Protein AF-B8AKU9-F1 (afdb_monomer)

Structure (mmCIF, N/CA/C/O backbone):
data_AF-B8AKU9-F1
#
_entry.id   AF-B8AKU9-F1
#
loop_
_atom_site.group_PDB
_atom_site.id
_atom_site.type_symbol
_atom_site.label_atom_id
_atom_site.label_alt_id
_atom_site.label_comp_id
_atom_site.label_asym_id
_atom_site.label_entity_id
_atom_site.label_seq_id
_atom_site.pdbx_PDB_ins_code
_atom_site.Cartn_x
_atom_site.Cartn_y
_atom_site.Cartn_z
_atom_site.occupancy
_atom_site.B_iso_or_equiv
_atom_site.auth_seq_id
_atom_site.auth_comp_id
_atom_site.auth_asym_id
_atom_site.auth_atom_id
_atom_site.pdbx_PDB_model_num
ATOM 1 N N . MET A 1 1 ? 8.208 -2.307 2.250 1.00 46.88 1 MET A N 1
ATOM 2 C CA . MET A 1 1 ? 7.767 -3.592 1.660 1.00 46.88 1 MET A CA 1
ATOM 3 C C . MET A 1 1 ? 7.543 -3.411 0.161 1.00 46.88 1 MET A C 1
ATOM 5 O O . MET A 1 1 ? 6.436 -3.106 -0.248 1.00 46.88 1 MET A O 1
ATOM 9 N N .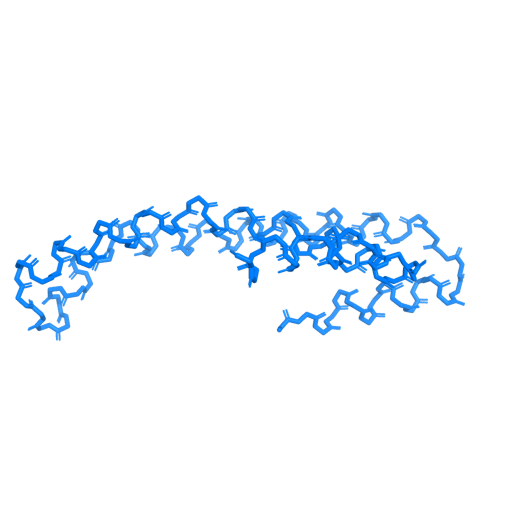 GLY A 1 2 ? 8.603 -3.513 -0.649 1.00 53.97 2 GLY A N 1
ATOM 10 C CA . GLY A 1 2 ? 8.570 -3.234 -2.097 1.00 53.97 2 GLY A CA 1
ATOM 11 C C . GLY A 1 2 ? 9.527 -4.069 -2.930 1.00 53.97 2 GLY A C 1
ATOM 12 O O . GLY A 1 2 ? 9.878 -3.671 -4.033 1.00 53.97 2 GLY A O 1
ATOM 13 N N . SER A 1 3 ? 9.968 -5.199 -2.391 1.00 61.84 3 SER A N 1
ATOM 14 C CA . SER A 1 3 ? 11.188 -5.864 -2.832 1.00 61.84 3 SER A CA 1
ATOM 15 C C . SER A 1 3 ? 11.038 -6.516 -4.209 1.00 61.84 3 SER A C 1
ATOM 17 O O . SER A 1 3 ? 11.921 -6.391 -5.042 1.00 61.84 3 SER A O 1
ATOM 19 N N . ALA A 1 4 ? 9.896 -7.151 -4.498 1.00 69.56 4 ALA A N 1
ATOM 20 C CA . ALA A 1 4 ? 9.724 -7.886 -5.754 1.00 69.56 4 ALA A CA 1
ATOM 21 C C . ALA A 1 4 ? 9.561 -6.969 -6.978 1.00 69.56 4 ALA A C 1
ATOM 23 O O . ALA A 1 4 ? 10.199 -7.191 -8.001 1.00 69.56 4 ALA A O 1
ATOM 24 N N . VAL A 1 5 ? 8.730 -5.925 -6.880 1.00 64.50 5 VAL A N 1
ATOM 25 C CA . VAL A 1 5 ? 8.471 -4.999 -8.000 1.00 64.50 5 VAL A CA 1
ATOM 26 C C . VAL A 1 5 ? 9.718 -4.180 -8.317 1.00 64.50 5 VAL A C 1
ATOM 28 O O . VAL A 1 5 ? 10.055 -4.004 -9.480 1.00 64.50 5 VAL A O 1
ATOM 31 N N . GLU A 1 6 ? 10.436 -3.727 -7.292 1.00 68.56 6 GLU A N 1
ATOM 32 C CA . GLU A 1 6 ? 11.699 -3.007 -7.448 1.00 68.56 6 GLU A CA 1
ATOM 33 C C . GLU A 1 6 ? 12.775 -3.872 -8.113 1.00 68.56 6 GLU A C 1
ATOM 35 O O . GLU A 1 6 ? 13.394 -3.433 -9.081 1.00 68.56 6 GLU A O 1
ATOM 40 N N . THR A 1 7 ? 12.940 -5.126 -7.674 1.00 78.25 7 THR A N 1
ATOM 41 C CA . THR A 1 7 ? 13.872 -6.061 -8.316 1.00 78.25 7 THR A CA 1
ATOM 42 C C . THR A 1 7 ? 13.474 -6.357 -9.760 1.00 78.25 7 THR A C 1
ATOM 44 O O . THR A 1 7 ? 14.324 -6.283 -10.643 1.00 78.25 7 THR A O 1
ATOM 47 N N . LEU A 1 8 ? 12.198 -6.649 -10.035 1.00 71.38 8 LEU A N 1
ATOM 48 C CA . LEU A 1 8 ? 11.729 -6.970 -11.388 1.00 71.38 8 LEU A CA 1
ATOM 49 C C . LEU A 1 8 ? 11.836 -5.774 -12.342 1.00 71.38 8 LEU A C 1
ATOM 51 O O . LEU A 1 8 ? 12.266 -5.949 -13.482 1.00 71.38 8 LEU A O 1
ATOM 55 N N . CYS A 1 9 ? 11.495 -4.563 -11.889 1.00 69.50 9 CYS A N 1
ATOM 56 C CA . CYS A 1 9 ? 11.640 -3.348 -12.689 1.00 69.50 9 CYS A CA 1
ATOM 57 C C . CYS A 1 9 ? 13.117 -3.006 -12.932 1.00 69.50 9 CYS A C 1
ATOM 59 O O . CYS A 1 9 ? 13.475 -2.694 -14.065 1.00 69.50 9 CYS A O 1
ATOM 61 N N . GLY A 1 10 ? 13.985 -3.129 -11.920 1.00 69.94 10 GLY A N 1
ATOM 62 C CA . GLY A 1 10 ? 15.428 -2.916 -12.067 1.00 69.94 10 GLY A CA 1
ATOM 63 C C . GLY A 1 10 ? 16.085 -3.929 -13.009 1.00 69.94 10 GLY A C 1
ATOM 64 O O . GLY A 1 10 ? 16.874 -3.552 -13.874 1.00 69.94 10 GLY A O 1
ATOM 65 N N . GLN A 1 11 ? 15.702 -5.206 -12.916 1.00 77.56 11 GLN A N 1
ATOM 66 C CA . GLN A 1 11 ? 16.174 -6.242 -13.836 1.00 77.56 11 GLN A CA 1
ATOM 67 C C . GLN A 1 11 ? 15.676 -6.013 -15.265 1.00 77.56 11 GLN A C 1
ATOM 69 O O . GLN A 1 11 ? 16.472 -6.104 -16.195 1.00 77.56 11 GLN A O 1
ATOM 74 N N . ALA A 1 12 ? 14.393 -5.685 -15.456 1.00 70.62 12 ALA A N 1
ATOM 75 C CA . ALA A 1 12 ? 13.828 -5.407 -16.777 1.00 70.62 12 ALA A CA 1
ATOM 76 C C . ALA A 1 12 ? 14.461 -4.172 -17.435 1.00 70.62 12 ALA A C 1
ATOM 78 O O . ALA A 1 12 ? 14.730 -4.192 -18.637 1.00 70.62 12 ALA A O 1
ATOM 79 N N . TY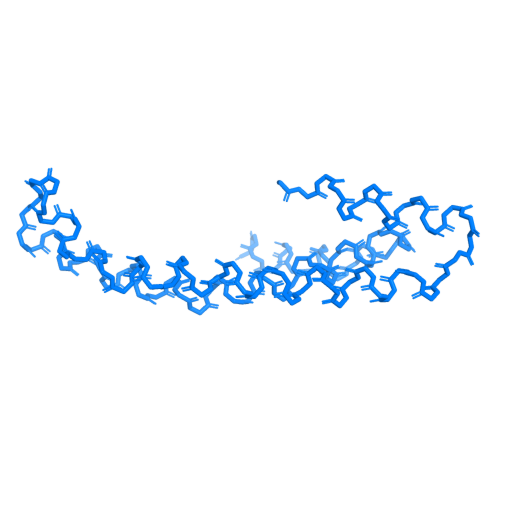R A 1 13 ? 14.742 -3.130 -16.649 1.00 73.06 13 TYR A N 1
ATOM 80 C CA . TYR A 1 13 ? 15.393 -1.913 -17.126 1.00 73.06 13 TYR A CA 1
ATOM 81 C C . TYR A 1 13 ? 16.852 -2.178 -17.517 1.00 73.06 13 TYR A C 1
ATOM 83 O O . TYR A 1 13 ? 17.284 -1.765 -18.592 1.00 73.06 13 TYR A O 1
ATOM 91 N N . GLY A 1 14 ? 17.584 -2.951 -16.705 1.00 74.19 14 GLY A N 1
ATOM 92 C CA . GLY A 1 14 ? 18.973 -3.333 -16.975 1.00 74.19 14 GLY A CA 1
ATOM 93 C C . GLY A 1 14 ? 19.172 -4.164 -18.249 1.00 74.19 14 GLY A C 1
ATOM 94 O O . GLY A 1 14 ? 20.255 -4.133 -18.823 1.00 74.19 14 GLY A O 1
ATOM 95 N N . VAL A 1 15 ? 18.135 -4.865 -18.727 1.00 83.88 15 VAL A N 1
ATOM 96 C CA . VAL A 1 15 ? 18.150 -5.605 -20.008 1.00 83.88 15 VAL A CA 1
ATOM 97 C C . VAL A 1 15 ? 17.374 -4.898 -21.132 1.00 83.88 15 VAL A C 1
ATOM 99 O O . VAL A 1 15 ? 17.016 -5.535 -22.121 1.00 83.88 15 VAL A O 1
ATOM 102 N N . HIS A 1 16 ? 17.084 -3.600 -20.978 1.00 73.75 16 HIS A N 1
ATOM 103 C CA . HIS A 1 16 ? 16.361 -2.752 -21.941 1.00 73.75 16 HIS A CA 1
ATOM 104 C C . HIS A 1 16 ? 14.967 -3.264 -22.357 1.00 73.75 16 HIS A C 1
ATOM 106 O O . HIS A 1 16 ? 14.466 -2.944 -23.434 1.00 73.75 16 HIS A O 1
ATOM 112 N N . LYS A 1 17 ? 14.293 -4.039 -21.498 1.00 74.25 17 LYS A N 1
ATOM 113 C CA . LYS A 1 17 ? 12.926 -4.535 -21.733 1.00 74.25 17 LYS A CA 1
ATOM 114 C C . LYS A 1 17 ? 11.884 -3.567 -21.172 1.00 74.25 17 LYS A C 1
ATOM 116 O O . LYS A 1 17 ? 11.169 -3.891 -20.224 1.00 74.25 17 LYS A O 1
ATOM 121 N N . TYR A 1 18 ? 11.784 -2.386 -21.774 1.00 74.94 18 TYR A N 1
ATOM 122 C CA . TYR A 1 18 ? 10.895 -1.315 -21.307 1.00 74.94 18 TYR A CA 1
ATOM 123 C C . TYR A 1 18 ? 9.404 -1.687 -21.346 1.00 74.94 18 TYR A C 1
ATOM 125 O O . TYR A 1 18 ? 8.672 -1.343 -20.418 1.00 74.94 18 TYR A O 1
ATOM 133 N N . ASP A 1 19 ? 8.970 -2.489 -22.323 1.00 76.19 19 ASP A N 1
ATOM 134 C CA . ASP A 1 19 ? 7.586 -2.991 -22.386 1.00 76.19 19 ASP A CA 1
ATOM 135 C C . ASP A 1 19 ? 7.204 -3.809 -21.143 1.00 76.19 19 ASP A C 1
ATOM 137 O O . ASP A 1 19 ? 6.086 -3.721 -20.631 1.00 76.19 19 ASP A O 1
ATOM 141 N N . MET A 1 20 ? 8.157 -4.567 -20.592 1.00 76.38 20 MET A N 1
ATOM 142 C CA . MET A 1 20 ? 7.918 -5.382 -19.401 1.00 76.38 20 MET A CA 1
ATOM 143 C C . MET A 1 20 ? 7.782 -4.532 -18.135 1.00 76.38 20 MET A C 1
ATOM 145 O O . MET A 1 20 ? 7.039 -4.930 -17.239 1.00 76.38 20 MET A O 1
ATOM 149 N N . LEU A 1 21 ? 8.421 -3.354 -18.056 1.00 77.62 21 LEU A N 1
ATOM 150 C CA . LEU A 1 21 ? 8.228 -2.444 -16.919 1.00 77.62 21 LEU A CA 1
ATOM 151 C C . LEU A 1 21 ? 6.769 -1.982 -16.816 1.00 77.62 21 LEU A C 1
ATOM 153 O O . LEU A 1 21 ? 6.206 -1.982 -15.721 1.00 77.62 21 LEU A O 1
ATOM 157 N N . GLY A 1 22 ? 6.147 -1.619 -17.943 1.00 79.56 22 GLY A N 1
ATOM 158 C CA . GLY A 1 22 ? 4.744 -1.199 -17.971 1.00 79.56 22 GLY A CA 1
ATOM 159 C C . GLY A 1 22 ? 3.797 -2.326 -17.555 1.00 79.56 22 GLY A C 1
ATOM 160 O O . GLY A 1 22 ? 2.905 -2.126 -16.728 1.00 79.56 22 GLY A O 1
ATOM 161 N N . VAL A 1 23 ? 4.041 -3.541 -18.055 1.00 85.25 23 VAL A N 1
A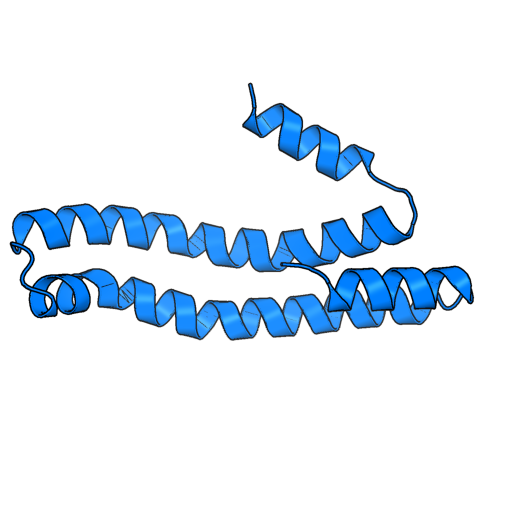TOM 162 C CA . VAL A 1 23 ? 3.264 -4.736 -17.691 1.00 85.25 23 VAL A CA 1
ATOM 163 C C . VAL A 1 23 ? 3.407 -5.065 -16.202 1.00 85.25 23 VAL A C 1
ATOM 165 O O . V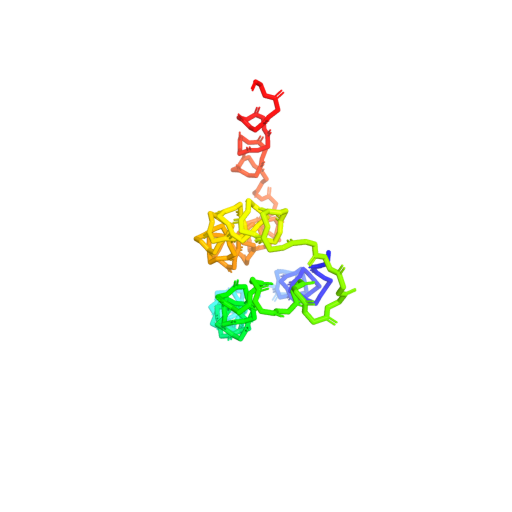AL A 1 23 ? 2.411 -5.387 -15.550 1.00 85.25 23 VAL A O 1
ATOM 168 N N . TYR A 1 24 ? 4.610 -4.958 -15.630 1.00 81.69 24 TYR A N 1
ATOM 169 C CA . TYR A 1 24 ? 4.817 -5.170 -14.196 1.00 81.69 24 TYR A CA 1
ATOM 170 C C . TYR A 1 24 ? 4.127 -4.109 -13.344 1.00 81.69 24 TYR A C 1
ATOM 172 O O . TYR A 1 24 ? 3.515 -4.464 -12.335 1.00 81.69 24 TYR A O 1
ATOM 180 N N . MET A 1 25 ? 4.155 -2.841 -13.762 1.00 83.81 25 MET A N 1
ATOM 181 C CA . MET A 1 25 ? 3.427 -1.771 -13.082 1.00 83.81 25 MET A CA 1
ATOM 182 C C . MET A 1 25 ? 1.927 -2.077 -13.049 1.00 83.81 25 MET A C 1
ATOM 184 O O . MET A 1 25 ? 1.348 -2.135 -11.969 1.00 83.81 25 MET A O 1
ATOM 188 N N . GLN A 1 26 ? 1.316 -2.350 -14.205 1.00 86.50 26 GLN A N 1
ATOM 189 C CA . GLN A 1 26 ? -0.120 -2.624 -14.304 1.00 86.50 26 GLN A CA 1
ATOM 190 C C . GLN A 1 26 ? -0.533 -3.852 -13.486 1.00 86.50 26 GLN A C 1
ATOM 192 O O . GLN A 1 26 ? -1.490 -3.786 -12.715 1.00 86.50 26 GLN A O 1
ATOM 197 N N . ARG A 1 27 ? 0.205 -4.966 -13.601 1.00 88.44 27 ARG A N 1
ATOM 198 C CA . ARG A 1 27 ? -0.075 -6.189 -12.829 1.00 88.44 27 ARG A CA 1
ATOM 199 C C . ARG A 1 27 ? 0.045 -5.952 -11.329 1.00 88.44 27 ARG A C 1
ATOM 201 O O . ARG A 1 27 ? -0.806 -6.415 -10.576 1.00 88.44 27 ARG A O 1
ATOM 208 N N . SER A 1 28 ? 1.074 -5.221 -10.906 1.00 85.38 28 SER A N 1
ATOM 209 C CA . SER A 1 28 ? 1.272 -4.860 -9.504 1.00 85.38 28 SER A CA 1
ATOM 210 C C . SER A 1 28 ? 0.138 -3.972 -8.993 1.00 85.38 28 SER A C 1
ATOM 212 O O . SER A 1 28 ? -0.416 -4.258 -7.937 1.00 85.38 28 SER A O 1
ATOM 214 N N . THR A 1 29 ? -0.286 -2.964 -9.763 1.00 89.12 29 THR A N 1
ATOM 215 C CA . THR A 1 29 ? -1.434 -2.113 -9.418 1.00 89.12 29 THR A CA 1
ATOM 216 C C . THR A 1 29 ? -2.710 -2.931 -9.262 1.00 89.12 29 THR A C 1
ATOM 218 O O . THR A 1 29 ? -3.385 -2.796 -8.248 1.00 89.12 29 THR A O 1
ATOM 221 N N . VAL A 1 30 ? -3.033 -3.817 -10.209 1.00 91.94 30 VAL A N 1
ATOM 222 C CA . VAL A 1 30 ? -4.227 -4.673 -10.111 1.00 91.94 30 VAL A CA 1
ATOM 223 C C . VAL A 1 30 ? -4.157 -5.572 -8.878 1.00 91.94 30 VAL A C 1
ATOM 225 O O . VAL A 1 30 ? -5.137 -5.670 -8.143 1.00 91.94 30 VAL A O 1
ATOM 228 N N . LEU A 1 31 ? -3.000 -6.184 -8.614 1.00 90.94 31 LEU A N 1
ATOM 229 C CA . LEU A 1 31 ? -2.807 -7.045 -7.451 1.00 90.94 31 LEU A CA 1
ATOM 230 C C . LEU A 1 31 ? -2.971 -6.266 -6.140 1.00 90.94 31 LEU A C 1
ATOM 232 O O . LEU A 1 31 ? -3.712 -6.703 -5.266 1.00 90.94 31 LEU A O 1
ATOM 236 N N . LEU A 1 32 ? -2.335 -5.098 -6.021 1.00 89.00 32 LEU A N 1
ATOM 237 C CA . LEU A 1 32 ? -2.420 -4.236 -4.842 1.00 89.00 32 LEU A CA 1
ATOM 238 C C . LEU A 1 32 ? -3.849 -3.743 -4.605 1.00 89.00 32 LEU A C 1
ATOM 240 O O . LEU A 1 32 ? -4.337 -3.818 -3.479 1.00 89.00 32 LEU A O 1
ATOM 244 N N . MET A 1 33 ? -4.548 -3.312 -5.658 1.00 90.94 33 MET A N 1
ATOM 245 C CA . MET A 1 33 ? -5.953 -2.900 -5.577 1.00 90.94 33 MET A CA 1
ATOM 246 C C . MET A 1 33 ? -6.844 -4.069 -5.145 1.00 90.94 33 MET A C 1
ATOM 248 O O . MET A 1 33 ? -7.666 -3.907 -4.245 1.00 90.94 33 MET A O 1
ATOM 252 N N . ALA A 1 34 ? -6.633 -5.261 -5.710 1.00 92.75 34 ALA A N 1
ATOM 253 C CA . ALA A 1 34 ? -7.360 -6.468 -5.329 1.00 92.75 34 ALA A CA 1
ATOM 254 C C . ALA A 1 34 ? -7.100 -6.864 -3.868 1.00 92.75 34 ALA A C 1
ATOM 256 O O . ALA A 1 34 ? -8.043 -7.221 -3.173 1.00 92.75 34 ALA A O 1
ATOM 257 N N . THR A 1 35 ? -5.863 -6.746 -3.371 1.00 90.81 35 THR A N 1
ATOM 258 C CA . THR A 1 35 ? -5.540 -6.969 -1.947 1.00 90.81 35 THR A CA 1
ATOM 259 C C . THR A 1 35 ? -6.036 -5.850 -1.028 1.00 90.81 35 THR A C 1
ATOM 261 O O . THR A 1 35 ? -6.273 -6.089 0.154 1.00 90.81 35 THR A O 1
ATOM 264 N N . GLY A 1 36 ? -6.249 -4.643 -1.557 1.00 91.19 36 GLY A N 1
ATOM 265 C CA . GLY A 1 36 ? -6.845 -3.528 -0.826 1.00 91.19 36 GLY A CA 1
ATOM 266 C C . GLY A 1 36 ? -8.320 -3.759 -0.495 1.00 91.19 36 GLY A C 1
ATOM 267 O O . GLY A 1 36 ? -8.775 -3.331 0.560 1.00 91.19 36 GLY A O 1
ATOM 268 N N . VAL A 1 37 ? -9.054 -4.498 -1.336 1.00 92.62 37 VAL A N 1
ATOM 269 C CA . VAL A 1 37 ? -10.471 -4.838 -1.111 1.00 92.62 37 VAL A CA 1
ATOM 270 C C . VAL A 1 37 ? -10.705 -5.633 0.184 1.00 92.62 37 VAL A C 1
ATOM 272 O O . VAL A 1 37 ? -11.474 -5.154 1.016 1.00 92.62 37 VAL A O 1
ATOM 275 N N . PRO A 1 38 ? -10.071 -6.799 0.436 1.00 93.56 38 PRO A N 1
ATOM 276 C CA . PRO A 1 38 ? -10.270 -7.525 1.688 1.00 93.56 38 PRO A CA 1
ATOM 277 C C . PRO A 1 38 ? -9.801 -6.717 2.903 1.00 93.56 38 PRO A C 1
ATOM 279 O O . PRO A 1 38 ? -10.430 -6.791 3.955 1.00 93.56 38 PRO A O 1
ATOM 282 N N . LEU A 1 39 ? -8.758 -5.891 2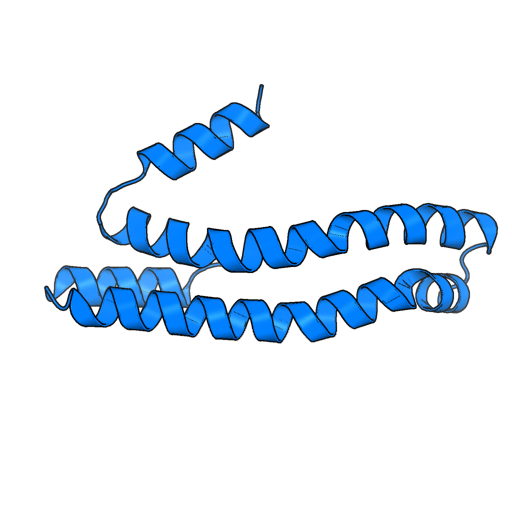.759 1.00 91.75 39 LEU A N 1
ATOM 283 C CA . LEU A 1 39 ? -8.306 -5.003 3.831 1.00 91.75 39 LEU A CA 1
ATOM 284 C C . LEU A 1 39 ? -9.356 -3.928 4.161 1.00 91.75 39 LEU A C 1
ATOM 286 O O . LEU A 1 39 ? -9.662 -3.703 5.329 1.00 91.75 39 LEU A O 1
ATOM 290 N N . ALA A 1 40 ? -9.965 -3.321 3.140 1.00 91.88 40 ALA A N 1
ATOM 291 C CA . ALA A 1 40 ? -11.058 -2.366 3.296 1.00 91.88 40 ALA A CA 1
ATOM 292 C C . ALA A 1 40 ? -12.296 -3.009 3.941 1.00 91.88 40 ALA A C 1
ATOM 294 O O . ALA A 1 40 ? -12.939 -2.386 4.782 1.00 91.88 40 ALA A O 1
ATOM 295 N N . VAL A 1 41 ? -12.600 -4.268 3.607 1.00 91.88 41 VAL A N 1
ATOM 296 C CA . VAL A 1 41 ? -13.672 -5.035 4.260 1.00 91.88 41 VAL A CA 1
ATOM 297 C C . VAL A 1 41 ? -13.360 -5.248 5.743 1.00 91.88 41 VAL A C 1
ATOM 299 O O . VAL A 1 41 ? -14.216 -4.988 6.582 1.00 91.88 41 VAL A O 1
ATOM 302 N N . ILE A 1 42 ? -12.133 -5.642 6.097 1.00 91.75 42 ILE A N 1
ATOM 303 C CA . ILE A 1 42 ? -11.722 -5.766 7.507 1.00 91.75 42 ILE A CA 1
ATOM 304 C C . ILE A 1 42 ? -11.874 -4.423 8.235 1.00 91.75 42 ILE A C 1
ATOM 306 O O . ILE A 1 42 ? -12.392 -4.377 9.349 1.00 91.75 42 ILE A O 1
ATOM 310 N N . TYR A 1 43 ? -11.490 -3.322 7.588 1.00 90.88 43 TYR A N 1
ATOM 311 C CA . TYR A 1 43 ? -11.618 -1.973 8.140 1.00 90.88 43 TYR A CA 1
ATOM 312 C C . TYR A 1 43 ? -13.085 -1.568 8.325 1.00 90.88 43 TYR A C 1
ATOM 314 O O . TYR A 1 43 ? -13.413 -0.957 9.342 1.00 90.88 43 TYR A O 1
ATOM 322 N N . ALA A 1 44 ? -13.977 -1.974 7.414 1.00 89.25 44 ALA A N 1
ATOM 323 C CA . ALA A 1 44 ? -15.424 -1.785 7.534 1.00 89.25 44 ALA A CA 1
ATOM 324 C C . ALA A 1 44 ? -16.017 -2.513 8.758 1.00 89.25 44 ALA A C 1
ATOM 326 O O . ALA A 1 44 ? -16.978 -2.036 9.357 1.00 89.25 44 ALA A O 1
ATOM 327 N N . PHE A 1 45 ? -15.412 -3.627 9.179 1.00 91.38 45 PHE A N 1
ATOM 328 C CA . PHE A 1 45 ? -15.785 -4.370 10.387 1.00 91.38 45 PHE A CA 1
ATOM 329 C C . PHE A 1 45 ? -14.914 -4.034 11.610 1.00 91.38 45 PHE A C 1
ATOM 331 O O . PHE A 1 45 ? -14.955 -4.745 12.613 1.00 91.38 45 PHE A O 1
ATOM 338 N N . SER A 1 46 ? -14.162 -2.931 11.589 1.00 90.88 46 SER A N 1
ATOM 339 C CA . SER A 1 46 ? -13.280 -2.543 12.700 1.00 90.88 46 SER A CA 1
ATOM 340 C C . SER A 1 46 ? -14.012 -2.374 14.034 1.00 90.88 46 SER A C 1
ATOM 342 O O . SER A 1 46 ? -13.535 -2.858 15.055 1.00 90.88 46 SER A O 1
ATOM 344 N N . ARG A 1 47 ? -15.206 -1.767 14.039 1.00 89.31 47 ARG A N 1
ATOM 345 C CA . ARG A 1 47 ? -16.010 -1.581 15.260 1.00 89.31 47 ARG A CA 1
ATOM 346 C C . ARG A 1 47 ? -16.358 -2.902 15.966 1.00 89.31 47 ARG A C 1
ATOM 348 O O . ARG A 1 47 ? -16.025 -3.023 17.143 1.00 89.31 47 ARG A O 1
ATOM 355 N N . PRO A 1 48 ? -17.017 -3.889 15.320 1.00 89.69 48 PRO A N 1
ATOM 356 C CA . PRO A 1 48 ? -17.311 -5.161 15.977 1.00 89.69 48 PRO A CA 1
ATOM 357 C C . PRO A 1 48 ? -16.045 -5.945 16.336 1.00 89.69 48 PRO A C 1
ATOM 359 O O . PRO A 1 48 ? -16.034 -6.594 17.375 1.00 89.69 48 PRO A O 1
ATOM 362 N N . ILE A 1 49 ? -14.970 -5.851 15.543 1.00 90.88 49 ILE A N 1
ATOM 363 C CA . ILE A 1 49 ? -13.683 -6.486 15.872 1.00 90.88 49 ILE A CA 1
ATOM 364 C C . ILE A 1 49 ? -13.113 -5.917 17.179 1.00 90.88 49 ILE A C 1
ATOM 366 O O . ILE A 1 49 ? -12.708 -6.681 18.048 1.00 90.88 49 ILE A O 1
ATOM 370 N N . LEU A 1 50 ? -13.120 -4.593 17.351 1.00 90.31 50 LEU A 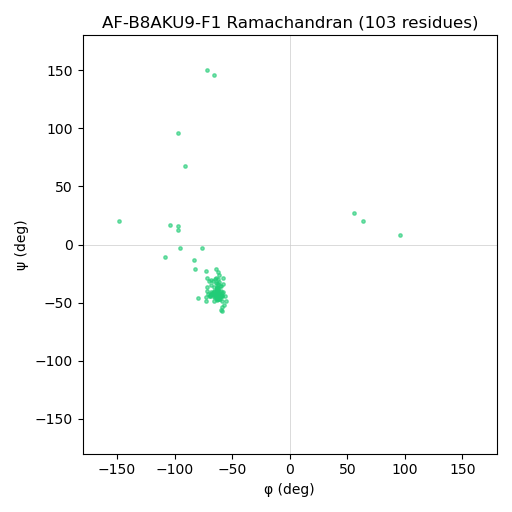N 1
ATOM 371 C CA . LEU A 1 50 ? -12.614 -3.942 18.563 1.00 90.31 50 LEU A CA 1
ATOM 372 C C . LEU A 1 50 ? -13.461 -4.280 19.796 1.00 90.31 50 LEU A C 1
ATOM 374 O O . LEU A 1 50 ? -12.912 -4.590 20.848 1.00 90.31 50 LEU A O 1
ATOM 378 N N . VAL A 1 51 ? -14.789 -4.311 19.656 1.00 92.44 51 VAL A N 1
ATOM 379 C CA . VAL A 1 51 ? -15.682 -4.736 20.749 1.00 92.44 51 VAL A CA 1
ATOM 380 C C . VAL A 1 51 ? -15.438 -6.203 21.129 1.00 92.44 51 VAL A C 1
ATOM 382 O O . VAL A 1 51 ? -15.414 -6.531 22.311 1.00 92.44 51 VAL A O 1
ATOM 385 N N . LEU A 1 52 ? -15.200 -7.086 20.152 1.00 92.12 52 LEU A N 1
ATOM 386 C CA . LEU A 1 52 ? -14.841 -8.489 20.407 1.00 92.12 52 LEU A CA 1
ATOM 387 C C . LEU A 1 52 ? -13.490 -8.639 21.120 1.00 92.12 52 LEU A C 1
ATOM 389 O O . LEU A 1 52 ? -13.309 -9.589 21.876 1.00 92.12 52 LEU A O 1
ATOM 393 N N . LEU A 1 53 ? -12.559 -7.709 20.904 1.00 91.50 53 LEU A N 1
ATOM 394 C CA . LEU A 1 53 ? -11.267 -7.660 21.596 1.00 91.50 53 LEU A CA 1
ATOM 395 C C . LEU A 1 53 ? -11.371 -7.130 23.038 1.00 91.50 53 LEU A C 1
ATOM 397 O O . LEU A 1 53 ? -10.369 -7.129 23.749 1.00 91.50 53 LEU A O 1
ATOM 401 N N . GLY A 1 54 ? -12.566 -6.729 23.486 1.00 90.31 54 GLY A N 1
ATOM 402 C CA . GLY A 1 54 ? -12.824 -6.260 24.848 1.00 90.31 54 GLY A CA 1
ATOM 403 C C . GLY A 1 54 ? -12.779 -4.741 25.022 1.00 90.31 54 GLY A C 1
ATOM 404 O O . GLY A 1 54 ? -12.849 -4.271 26.156 1.00 90.31 54 GLY A O 1
ATOM 405 N N . GLU A 1 55 ? -12.686 -3.970 23.933 1.00 90.56 55 GLU A N 1
ATOM 406 C CA . GLU A 1 55 ? -12.742 -2.505 23.998 1.00 90.56 55 GLU A CA 1
ATOM 407 C C . GLU A 1 55 ? -14.150 -1.989 24.307 1.00 90.56 55 GLU A C 1
ATOM 409 O O . GLU A 1 55 ? -15.164 -2.584 23.919 1.00 90.56 55 GLU A O 1
ATOM 414 N N . SER A 1 56 ? -14.226 -0.831 24.970 1.00 93.44 56 SER A N 1
ATOM 415 C CA . SER A 1 56 ? -15.516 -0.208 25.264 1.00 93.44 56 SER A CA 1
ATOM 416 C C . SER A 1 56 ? -16.218 0.236 23.966 1.00 93.44 56 SER A C 1
ATOM 418 O O . SER A 1 56 ? -15.558 0.677 23.019 1.00 93.44 56 SER A O 1
ATOM 420 N N . PRO A 1 57 ? -17.562 0.177 23.885 1.00 90.00 57 PRO A N 1
ATOM 421 C CA . PRO A 1 57 ? -18.295 0.561 22.675 1.00 90.00 57 PRO A CA 1
ATOM 422 C C . PRO A 1 57 ? -18.039 2.004 22.212 1.00 90.00 57 PRO A C 1
ATOM 424 O O . PRO A 1 57 ? -18.137 2.293 21.017 1.00 90.00 57 PRO A O 1
ATOM 427 N N . GLU A 1 58 ? -17.718 2.897 23.149 1.00 92.19 58 GLU A N 1
ATOM 428 C CA . GLU A 1 58 ? -17.396 4.305 22.899 1.00 92.19 58 GLU A CA 1
ATOM 429 C C . GLU A 1 58 ? -16.015 4.450 22.251 1.00 92.19 58 GLU A C 1
ATOM 431 O O . GLU A 1 58 ? -15.897 5.086 21.199 1.00 92.19 58 GLU A O 1
ATOM 436 N N . ILE A 1 59 ? -14.992 3.784 22.803 1.00 90.25 59 ILE A N 1
ATOM 437 C CA . ILE A 1 59 ? -13.632 3.765 22.243 1.00 90.25 59 ILE A CA 1
ATOM 438 C C . ILE A 1 59 ? -13.637 3.072 20.876 1.00 90.25 59 ILE A C 1
ATOM 440 O O . ILE A 1 59 ? -13.103 3.609 19.903 1.00 90.25 59 ILE A O 1
ATOM 444 N N . ALA A 1 60 ? -14.320 1.931 20.759 1.00 91.31 60 ALA A N 1
ATOM 445 C CA . ALA A 1 60 ? -14.458 1.197 19.505 1.00 91.31 60 ALA A CA 1
ATOM 446 C C . ALA A 1 60 ? -15.155 2.027 18.413 1.00 91.31 60 ALA A C 1
ATOM 448 O O . ALA A 1 60 ? -14.800 1.926 17.239 1.00 91.31 60 ALA A O 1
ATOM 449 N N . SER A 1 61 ? -16.132 2.867 18.776 1.00 90.88 61 SER A N 1
ATOM 450 C CA . SER A 1 61 ? -16.794 3.764 17.824 1.00 90.88 61 SER A CA 1
ATOM 451 C C . SER A 1 61 ? -15.864 4.878 17.346 1.00 90.88 61 SER A C 1
ATOM 453 O O . SER A 1 61 ? -15.809 5.145 16.146 1.00 90.88 61 SER A O 1
ATOM 455 N N . ALA A 1 62 ? -15.116 5.509 18.255 1.00 91.62 62 ALA A N 1
ATOM 456 C CA . ALA A 1 62 ? -14.156 6.552 17.900 1.00 91.62 62 ALA A CA 1
ATOM 457 C C . ALA A 1 62 ? -13.033 6.006 16.997 1.00 91.62 62 ALA A C 1
ATOM 459 O O . ALA A 1 62 ? -12.718 6.598 15.963 1.00 91.62 62 ALA A O 1
ATOM 460 N N . ALA A 1 63 ? -12.492 4.834 17.334 1.00 90.38 63 ALA A N 1
ATOM 461 C CA . ALA A 1 63 ? -11.480 4.154 16.534 1.00 90.38 63 ALA A CA 1
ATOM 462 C C . ALA A 1 63 ? -12.006 3.758 15.144 1.00 90.38 63 ALA A C 1
ATOM 464 O O . ALA A 1 63 ? -11.312 3.952 14.148 1.00 90.38 63 ALA A O 1
ATOM 465 N N . ALA A 1 64 ? -13.244 3.265 15.043 1.00 90.50 64 ALA A N 1
ATOM 466 C CA . ALA A 1 64 ? -13.831 2.886 13.759 1.00 90.50 64 ALA A CA 1
ATOM 467 C C . ALA A 1 64 ? -13.981 4.074 12.797 1.00 90.50 64 ALA A C 1
ATOM 469 O O . ALA A 1 64 ? -13.694 3.932 11.612 1.00 90.50 64 ALA A O 1
ATOM 470 N N . VAL A 1 65 ? -14.359 5.260 13.293 1.00 91.75 65 VAL A N 1
ATOM 471 C CA . VAL A 1 65 ? -14.431 6.483 12.468 1.00 91.75 65 VAL A CA 1
ATOM 472 C C . VAL A 1 65 ? -13.066 6.820 11.866 1.00 91.75 65 VAL A C 1
ATOM 474 O O . VAL A 1 65 ? -12.974 7.106 10.672 1.00 91.75 65 VAL A O 1
ATOM 477 N N . PHE A 1 66 ? -11.999 6.726 12.663 1.00 91.00 66 PHE A N 1
ATOM 478 C CA . PHE A 1 66 ? -10.634 6.917 12.177 1.00 91.00 66 PHE A CA 1
ATOM 479 C C . PHE A 1 66 ? -10.260 5.872 11.114 1.00 91.00 66 PHE A C 1
ATOM 481 O O . PHE A 1 66 ? -9.775 6.221 10.039 1.00 91.00 66 PHE A O 1
ATOM 488 N N . VAL A 1 67 ? -10.556 4.596 11.371 1.00 91.94 67 VAL A N 1
ATOM 489 C CA . VAL A 1 67 ? -10.268 3.486 10.450 1.00 91.94 67 VAL A CA 1
ATOM 490 C C . VAL A 1 67 ? -11.021 3.629 9.123 1.00 91.94 67 VAL A C 1
ATOM 492 O O . VAL A 1 67 ? -10.441 3.385 8.064 1.00 91.94 67 VAL A O 1
ATOM 495 N N . TYR A 1 68 ? -12.276 4.084 9.137 1.00 91.00 68 TYR A N 1
ATOM 496 C CA . TYR A 1 68 ? -13.032 4.359 7.912 1.00 91.00 68 TYR A CA 1
ATOM 497 C C . TYR A 1 68 ? -12.396 5.481 7.083 1.00 91.00 68 TYR A C 1
ATOM 499 O O . TYR A 1 68 ? -12.340 5.373 5.858 1.00 91.00 68 TYR A O 1
ATOM 507 N N . GLY A 1 69 ? -11.837 6.506 7.733 1.00 89.25 69 GLY A N 1
ATOM 508 C CA . GLY A 1 69 ? -11.059 7.554 7.064 1.00 89.25 69 GLY A CA 1
ATOM 509 C C . GLY A 1 69 ? -9.799 7.035 6.358 1.00 89.25 69 GLY A C 1
ATOM 510 O O . GLY A 1 69 ? -9.374 7.611 5.358 1.00 89.25 69 GLY A O 1
ATOM 511 N N . LEU A 1 70 ? -9.235 5.910 6.809 1.00 89.25 70 LEU A N 1
ATOM 512 C CA . LEU A 1 70 ? -8.055 5.282 6.200 1.00 89.25 70 LEU A CA 1
ATOM 513 C C . LEU A 1 70 ? -8.380 4.394 4.989 1.00 89.25 70 LEU A C 1
ATOM 515 O O . LEU A 1 70 ? -7.477 4.038 4.232 1.00 89.25 70 LEU A O 1
ATOM 519 N N . VAL A 1 71 ? -9.646 4.040 4.759 1.00 89.88 71 VAL A N 1
ATOM 520 C CA . VAL A 1 71 ? -10.051 3.226 3.600 1.00 89.88 71 VAL A CA 1
ATOM 521 C C . VAL A 1 71 ? -9.646 3.858 2.258 1.00 89.88 71 VAL A C 1
ATOM 523 O O . VAL A 1 71 ? -8.976 3.178 1.478 1.00 89.88 71 VAL A O 1
ATOM 526 N N . PRO A 1 72 ? -9.961 5.135 1.955 1.00 90.00 72 PRO A N 1
ATOM 527 C CA . PRO A 1 72 ? -9.512 5.763 0.708 1.00 90.00 72 PRO A CA 1
ATOM 528 C C . PRO A 1 72 ? -7.982 5.831 0.600 1.00 90.00 72 PRO A C 1
ATOM 530 O O . PRO A 1 72 ? -7.431 5.687 -0.494 1.00 90.00 72 PRO A O 1
ATOM 533 N N . GLN A 1 73 ? -7.285 5.978 1.730 1.00 89.56 73 GLN A N 1
ATOM 534 C CA . GLN A 1 73 ? -5.827 5.988 1.775 1.00 89.56 73 GLN A CA 1
ATOM 535 C C . GLN A 1 73 ? -5.233 4.657 1.278 1.00 89.56 73 GLN A C 1
ATOM 537 O O . GLN A 1 73 ? -4.267 4.682 0.518 1.00 89.56 73 GLN A O 1
ATOM 542 N N . ILE A 1 74 ? -5.819 3.501 1.619 1.00 88.69 74 ILE A N 1
ATOM 543 C CA . ILE A 1 74 ? -5.349 2.180 1.148 1.00 88.69 74 ILE A CA 1
ATOM 544 C C . ILE A 1 74 ? -5.282 2.133 -0.384 1.00 88.69 74 ILE A C 1
ATOM 546 O O . ILE A 1 74 ? -4.260 1.740 -0.950 1.00 88.69 74 ILE A O 1
ATOM 550 N N . PHE A 1 75 ? -6.344 2.571 -1.062 1.00 90.56 75 PHE A N 1
ATOM 551 C CA . PHE A 1 75 ? -6.408 2.551 -2.525 1.00 90.56 75 PHE A CA 1
ATOM 552 C C . PHE A 1 75 ? -5.494 3.600 -3.160 1.00 90.56 75 PHE A C 1
ATOM 554 O O . PHE A 1 75 ? -4.845 3.324 -4.171 1.00 90.56 75 PHE A O 1
ATOM 561 N N . ALA A 1 76 ? -5.369 4.775 -2.537 1.00 90.56 76 ALA A N 1
ATOM 562 C CA . ALA A 1 76 ? -4.415 5.788 -2.972 1.00 90.56 76 ALA A CA 1
ATOM 563 C C . ALA A 1 76 ? -2.973 5.249 -2.936 1.00 90.56 76 ALA A C 1
ATOM 565 O O . ALA A 1 76 ? -2.230 5.420 -3.905 1.00 90.56 76 ALA A O 1
ATOM 566 N N . TYR A 1 77 ? -2.583 4.539 -1.873 1.00 87.19 77 TYR A N 1
ATOM 567 C CA . TYR A 1 77 ? -1.270 3.891 -1.791 1.00 87.19 77 TYR A CA 1
ATOM 568 C C . TYR A 1 77 ? -1.121 2.733 -2.781 1.00 87.19 77 TYR A C 1
ATOM 570 O O . TYR A 1 77 ? -0.079 2.633 -3.428 1.00 87.19 77 TYR A O 1
AT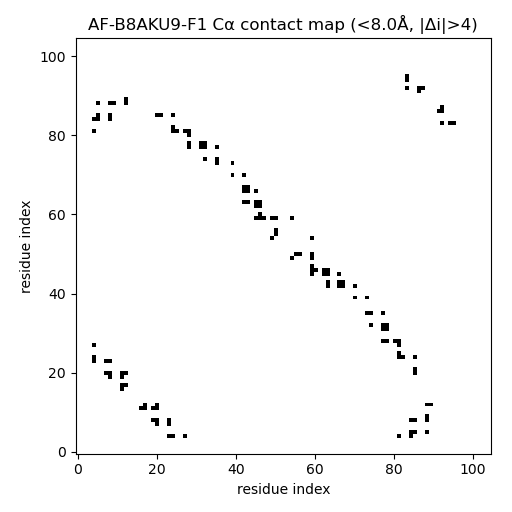OM 578 N N . ALA A 1 78 ? -2.147 1.896 -2.951 1.00 87.88 78 ALA A N 1
ATOM 579 C CA . ALA A 1 78 ? -2.135 0.785 -3.905 1.00 87.88 78 ALA A CA 1
ATOM 580 C C . ALA A 1 78 ? -1.879 1.247 -5.352 1.00 87.88 78 ALA A C 1
ATOM 582 O O . ALA A 1 78 ? -1.189 0.559 -6.105 1.00 87.88 78 ALA A O 1
ATOM 583 N N . ALA A 1 79 ? -2.372 2.432 -5.726 1.00 88.31 79 ALA A N 1
ATOM 584 C CA . ALA A 1 79 ? -2.098 3.050 -7.021 1.00 88.31 79 ALA A CA 1
ATOM 585 C C . ALA A 1 79 ? -0.723 3.742 -7.081 1.00 88.31 79 ALA A C 1
ATOM 587 O O . ALA A 1 79 ? 0.022 3.555 -8.043 1.00 88.31 79 ALA A O 1
ATOM 588 N N . ASN A 1 80 ? -0.360 4.523 -6.058 1.00 87.19 80 ASN A N 1
ATOM 589 C CA . ASN A 1 80 ? 0.882 5.306 -6.056 1.00 87.19 80 ASN A CA 1
ATOM 590 C C . ASN A 1 80 ? 2.145 4.446 -5.938 1.00 87.19 80 ASN A C 1
ATOM 592 O O . ASN A 1 80 ? 3.202 4.817 -6.451 1.00 87.19 80 ASN A O 1
ATOM 596 N N . PHE A 1 81 ? 2.064 3.307 -5.254 1.00 86.31 81 PHE A N 1
ATOM 597 C CA . PHE A 1 81 ? 3.232 2.495 -4.943 1.00 86.31 81 PHE A CA 1
ATOM 598 C C . PHE A 1 81 ? 3.907 1.878 -6.188 1.00 86.31 81 PHE A C 1
ATOM 600 O O . PHE A 1 81 ? 5.118 2.059 -6.351 1.00 86.31 81 PHE A O 1
ATOM 607 N N . PRO A 1 82 ? 3.179 1.228 -7.121 1.00 85.44 82 PRO A N 1
ATOM 608 C CA . PRO A 1 82 ? 3.765 0.732 -8.368 1.00 85.44 82 PRO A CA 1
ATOM 609 C C . PRO A 1 82 ? 4.312 1.847 -9.259 1.00 85.44 82 PRO A C 1
ATOM 611 O O . PRO A 1 82 ? 5.365 1.667 -9.864 1.00 85.44 82 PRO A O 1
ATOM 614 N N . ILE A 1 83 ? 3.637 3.001 -9.307 1.00 85.62 83 ILE A N 1
ATOM 615 C CA . ILE A 1 83 ? 4.066 4.167 -10.094 1.00 85.62 83 ILE A CA 1
ATOM 616 C C . ILE A 1 83 ? 5.414 4.682 -9.585 1.00 85.62 83 ILE A C 1
ATOM 618 O O . ILE A 1 83 ? 6.337 4.885 -10.372 1.00 85.62 83 ILE A O 1
ATOM 622 N N . GLN A 1 84 ? 5.568 4.827 -8.265 1.00 85.12 84 GLN A N 1
ATOM 623 C CA . GLN A 1 84 ? 6.847 5.218 -7.671 1.00 85.12 84 GLN A CA 1
ATOM 624 C C . GLN A 1 84 ? 7.960 4.229 -8.022 1.00 85.12 84 GLN A C 1
ATOM 626 O O . GLN A 1 84 ? 9.039 4.655 -8.419 1.00 85.12 84 GLN A O 1
ATOM 631 N N . LYS A 1 85 ? 7.705 2.918 -7.937 1.00 81.06 85 LYS A N 1
ATOM 632 C CA . LYS A 1 85 ? 8.710 1.901 -8.287 1.00 81.06 85 LYS A CA 1
ATOM 633 C C . LYS A 1 85 ? 9.039 1.861 -9.779 1.00 81.06 85 LYS A C 1
ATOM 635 O O . LYS A 1 85 ? 10.199 1.661 -10.130 1.00 81.06 85 LYS A O 1
ATOM 640 N N . PHE A 1 86 ? 8.065 2.109 -10.649 1.00 83.12 86 PHE A N 1
ATOM 641 C CA . PHE A 1 86 ? 8.273 2.239 -12.092 1.00 83.12 86 PHE A CA 1
ATOM 642 C C . PHE A 1 86 ? 9.168 3.437 -12.441 1.00 83.12 86 PHE 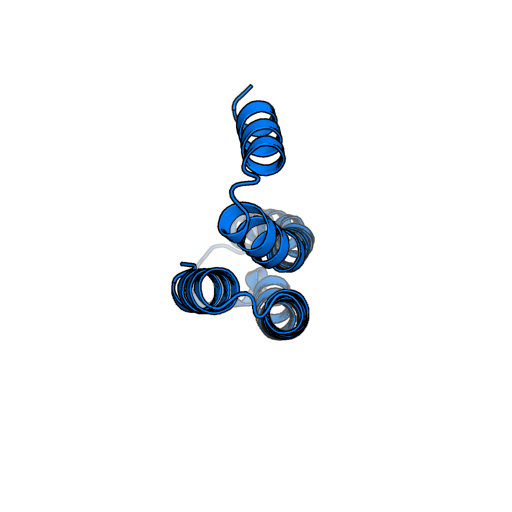A C 1
ATOM 644 O O . PHE A 1 86 ? 10.091 3.303 -13.245 1.00 83.12 86 PHE A O 1
ATOM 651 N N . LEU A 1 87 ? 8.930 4.595 -11.820 1.00 83.50 87 LEU A N 1
ATOM 652 C CA . LEU A 1 87 ? 9.731 5.803 -12.032 1.00 83.50 87 LEU A CA 1
ATOM 653 C C . LEU A 1 87 ? 11.132 5.673 -11.414 1.00 83.50 87 LEU A C 1
ATOM 655 O O . LEU A 1 87 ? 12.122 5.987 -12.072 1.00 83.50 87 LEU A O 1
ATOM 659 N N . GLN A 1 88 ? 11.235 5.125 -10.198 1.00 83.44 88 GLN A N 1
ATOM 660 C CA . GLN A 1 88 ? 12.515 4.874 -9.523 1.00 83.44 88 GLN A CA 1
ATOM 661 C C . GLN A 1 88 ? 13.418 3.929 -10.325 1.00 83.44 88 GLN A C 1
ATOM 663 O O . GLN A 1 88 ? 14.613 4.190 -10.430 1.00 83.44 88 GLN A O 1
ATOM 668 N N . ALA A 1 89 ? 12.864 2.882 -10.946 1.00 79.31 89 ALA A N 1
ATOM 669 C CA . ALA A 1 89 ? 13.632 1.966 -11.796 1.00 79.31 89 ALA A CA 1
ATOM 670 C C . ALA A 1 89 ? 14.224 2.636 -13.051 1.00 79.31 89 ALA A C 1
ATOM 672 O O . ALA A 1 89 ? 15.190 2.129 -13.610 1.00 79.31 89 ALA A O 1
ATOM 673 N N . GLN A 1 90 ? 13.673 3.780 -13.469 1.00 79.88 90 GLN A N 1
ATOM 674 C CA . GLN A 1 90 ? 14.168 4.611 -14.573 1.00 79.88 90 GLN A CA 1
ATOM 675 C C . GLN A 1 90 ? 15.039 5.780 -14.084 1.00 79.88 90 GLN A C 1
ATOM 677 O O . GLN A 1 90 ? 15.311 6.710 -14.840 1.00 79.88 90 GLN A O 1
ATOM 682 N N . SER A 1 91 ? 15.447 5.770 -12.811 1.00 81.81 91 SER A N 1
ATOM 683 C CA . SER A 1 91 ? 16.175 6.862 -12.153 1.00 81.81 91 SER A CA 1
ATOM 684 C C . SER A 1 91 ? 15.392 8.184 -12.049 1.00 81.81 91 SER A C 1
ATOM 686 O O . SER A 1 91 ? 15.980 9.241 -11.823 1.00 81.81 91 SER A O 1
ATOM 688 N N . ILE A 1 92 ? 14.058 8.150 -12.156 1.00 84.12 92 ILE A N 1
ATOM 689 C CA . ILE A 1 92 ? 13.182 9.321 -12.013 1.00 84.12 92 ILE A CA 1
ATOM 690 C C . ILE A 1 92 ? 12.638 9.364 -10.579 1.00 84.12 92 ILE A C 1
ATOM 692 O O . ILE A 1 92 ? 11.641 8.726 -10.249 1.00 84.12 92 ILE A O 1
ATOM 696 N N . VAL A 1 93 ? 13.294 10.139 -9.711 1.00 83.69 93 VAL A N 1
ATOM 697 C CA . VAL A 1 93 ? 12.952 10.231 -8.272 1.00 83.69 93 VAL A CA 1
ATOM 698 C C . VAL A 1 93 ? 12.295 11.550 -7.859 1.00 83.69 93 VAL A C 1
ATOM 700 O O . VAL A 1 93 ? 11.755 11.647 -6.756 1.00 83.69 93 VAL A O 1
ATOM 703 N N . ALA A 1 94 ? 12.296 12.558 -8.737 1.00 83.19 94 ALA A N 1
ATOM 704 C CA . ALA A 1 94 ? 11.754 13.883 -8.431 1.00 83.19 94 ALA A CA 1
ATOM 705 C C . ALA A 1 94 ? 10.280 13.846 -7.968 1.00 83.19 94 ALA A C 1
ATOM 707 O O . ALA A 1 94 ? 9.984 14.452 -6.939 1.00 83.19 94 ALA A O 1
ATOM 708 N N . PRO A 1 95 ? 9.364 13.079 -8.603 1.00 79.25 95 PRO A N 1
ATOM 709 C CA . PRO A 1 95 ? 7.974 12.993 -8.148 1.00 79.25 95 PRO A CA 1
ATOM 710 C C . PRO A 1 95 ? 7.844 12.467 -6.714 1.00 79.25 95 PRO A C 1
ATOM 712 O O . PRO A 1 95 ? 7.138 13.068 -5.910 1.00 79.25 95 PRO A O 1
ATOM 715 N N . SER A 1 96 ? 8.581 11.406 -6.360 1.00 79.88 96 SER A N 1
ATOM 716 C CA . SER A 1 96 ? 8.582 10.868 -4.992 1.00 79.88 96 SER A CA 1
ATOM 717 C C . SER A 1 96 ? 9.201 11.829 -3.973 1.00 79.88 96 SER A C 1
ATOM 719 O O . SER A 1 96 ? 8.778 11.861 -2.816 1.00 79.88 96 SER A O 1
ATOM 721 N N . ALA A 1 97 ? 10.181 12.637 -4.391 1.00 80.44 97 ALA A N 1
ATOM 722 C CA . ALA A 1 97 ? 10.795 13.648 -3.538 1.00 80.44 97 ALA A CA 1
ATOM 723 C C . ALA A 1 97 ? 9.816 14.793 -3.240 1.00 80.44 97 ALA A C 1
ATOM 725 O O . ALA A 1 97 ? 9.675 15.178 -2.083 1.00 80.44 97 ALA A O 1
ATOM 726 N N . TYR A 1 98 ? 9.076 15.275 -4.246 1.00 85.81 98 TYR A N 1
ATOM 727 C CA . TYR A 1 98 ? 8.061 16.315 -4.055 1.00 85.81 98 TYR A CA 1
ATOM 728 C C . TYR A 1 98 ? 6.908 15.855 -3.164 1.00 85.81 98 TYR A C 1
ATOM 730 O O . TYR A 1 98 ? 6.524 16.585 -2.255 1.00 85.81 98 TYR A O 1
ATOM 738 N N . THR A 1 99 ? 6.384 14.640 -3.364 1.00 81.69 99 THR A N 1
ATOM 739 C CA . THR A 1 99 ? 5.311 14.110 -2.505 1.00 81.69 99 THR A CA 1
ATOM 740 C C . THR A 1 99 ? 5.771 13.940 -1.059 1.00 81.69 99 THR A C 1
ATOM 742 O O . THR A 1 99 ? 5.017 14.224 -0.131 1.00 81.69 99 THR A O 1
ATOM 745 N N . SER A 1 100 ? 7.023 13.520 -0.856 1.00 80.12 100 SER A N 1
ATOM 746 C CA . SER A 1 100 ? 7.603 13.378 0.485 1.00 80.12 100 SER A CA 1
ATOM 747 C C . SER A 1 100 ? 7.822 14.739 1.145 1.00 80.12 100 SER A C 1
ATOM 749 O O . SER A 1 100 ? 7.448 14.922 2.300 1.00 80.12 100 SER A O 1
ATOM 751 N N . ALA A 1 101 ? 8.351 15.716 0.404 1.00 82.38 101 ALA A N 1
ATOM 752 C CA . ALA A 1 101 ? 8.549 17.079 0.888 1.00 82.38 101 ALA A CA 1
ATOM 753 C C . ALA A 1 101 ? 7.222 17.753 1.268 1.00 82.38 101 ALA A C 1
ATOM 755 O O . ALA A 1 101 ? 7.132 18.334 2.342 1.00 82.38 101 ALA A O 1
ATOM 756 N N . ALA A 1 102 ? 6.177 17.604 0.447 1.00 81.81 102 ALA A N 1
ATOM 757 C CA . ALA A 1 102 ? 4.846 18.138 0.738 1.00 81.81 102 ALA A CA 1
ATOM 758 C C . ALA A 1 102 ? 4.198 17.509 1.982 1.00 81.81 102 ALA A C 1
ATOM 760 O O . ALA A 1 102 ? 3.397 18.154 2.643 1.00 81.81 102 ALA A O 1
ATOM 761 N N . THR A 1 103 ? 4.542 16.258 2.305 1.00 77.31 103 THR A N 1
ATOM 762 C CA . THR A 1 103 ? 4.043 15.573 3.511 1.00 77.31 103 THR A CA 1
ATOM 763 C C . THR A 1 103 ? 4.841 15.948 4.768 1.00 77.31 103 THR A C 1
ATOM 765 O O . THR A 1 103 ? 4.359 15.764 5.879 1.00 77.31 103 THR A O 1
ATOM 768 N N . SER A 1 104 ? 6.072 16.444 4.605 1.00 69.00 104 SER A N 1
ATOM 769 C CA . SER A 1 104 ? 6.998 16.759 5.707 1.00 69.00 104 SER A CA 1
ATOM 770 C C . SER A 1 104 ? 6.954 18.229 6.150 1.00 69.00 104 SER A C 1
ATOM 772 O O . SER A 1 104 ? 7.709 18.599 7.048 1.00 69.00 104 SER A O 1
ATOM 774 N N . GLY A 1 105 ? 6.152 19.059 5.475 1.00 46.44 105 GLY A N 1
ATOM 775 C CA . GLY A 1 105 ? 6.042 20.507 5.685 1.00 46.44 105 GLY A CA 1
ATOM 776 C C . GLY A 1 105 ? 4.774 20.924 6.410 1.00 46.44 105 GLY A C 1
ATOM 777 O O . GLY A 1 105 ? 3.780 20.168 6.351 1.00 46.44 105 GLY A O 1
#

Secondary structure (DSSP, 8-state):
--HHHHHHHHHHHHTT-HHHHHHHHHHHHHHHHHHHHHHHHHHHTHHHHHHH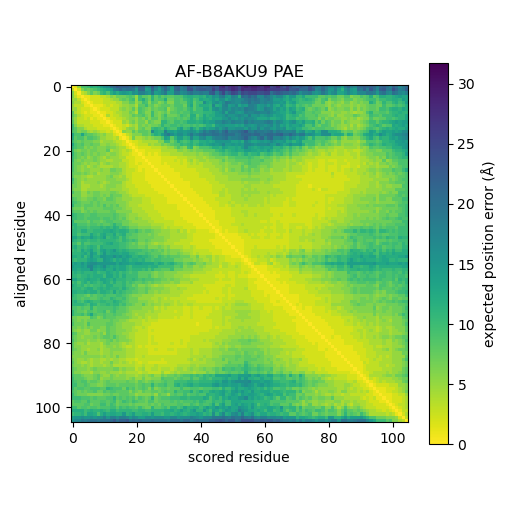TT--HHHHHHHHHHHHHHHHHHHHHHHHHHHHHHHHHTT--HHHHHHHHHH--

Solvent-accessible surface area (backbone atoms only — not comparable to full-atom values): 5585 Å² total; per-residue (Å²): 143,59,66,66,63,42,50,53,29,38,53,29,47,77,70,70,37,61,72,56,37,57,52,51,31,53,53,46,26,54,50,39,43,58,57,35,49,63,52,42,52,52,39,73,44,36,36,66,51,34,40,72,72,69,43,52,72,68,60,19,48,57,51,28,56,55,42,53,65,46,43,64,51,49,51,52,46,25,54,48,51,34,53,50,41,54,33,44,46,70,73,48,51,65,69,63,49,51,57,50,52,66,70,74,104

Organism: Oryza sativa subsp. indica (NCBI:txid39946)

Radius of gyration: 17.95 Å; Cα contacts (8 Å, |Δi|>4): 74; chains: 1; bounding box: 37×29×48 Å

Sequence (105 aa):
MGSAVETLCGQAYGVHKYDMLGVYMQRSTVLLMATGVPLAVIYAFSRPILVLLGESPEIASAAAVFVYGLVPQIFAYAANFPIQKFLQAQSIVAPSAYTSAATSG

Mean predicted aligned error: 6.81 Å

pLDDT: mean 83.82, std 9.44, range [46.44, 93.56]

InterPro domains:
  IPR002528 Multi antimicrobial extrusion protein [PF01554] (1-103)

Nearest PDB structures (foldseek):
  7dqk-assembly1_A  TM=9.280E-01  e=7.192E-08  Nicotiana tabacum
  6s1k-assembly1_I  TM=4.714E-01  e=6.005E+00  Escherichia coli str. K-12 substr. MG1655star
  6s1k-assembly1_K  TM=3.487E-01  e=3.629E+00  Escherichia coli str. K-12 substr. MG1655star

Foldseek 3Di:
DQPPLLVQLLVCVVVVVLVVLVVSLVVQLVVQQVVLVVVLVVLCCQLVVCVVVVDDSVVSVVVSVVSNVCSVVSNVCSNVVSVCSSCVSVVNCVVVVVVVVVVVD